Protein AF-A0AAD2VNG5-F1 (afdb_monomer_lite)

Structure (mmCIF, N/CA/C/O backbone):
data_AF-A0AAD2VNG5-F1
#
_entry.id   AF-A0AAD2VNG5-F1
#
loop_
_atom_site.group_PDB
_atom_site.id
_atom_site.type_symbol
_atom_site.label_atom_id
_atom_site.label_alt_id
_atom_site.label_comp_id
_atom_site.label_asym_id
_atom_site.label_entity_id
_atom_site.label_seq_id
_atom_site.pdbx_PDB_ins_code
_atom_site.Cartn_x
_atom_site.Cartn_y
_atom_site.Cartn_z
_atom_site.occupancy
_atom_site.B_iso_or_equiv
_atom_site.auth_seq_id
_atom_site.auth_comp_id
_atom_site.auth_asym_id
_atom_site.auth_atom_id
_atom_site.pdbx_PDB_model_num
ATOM 1 N N . GLY A 1 1 ? -13.923 -8.505 2.625 1.00 68.75 1 GLY A N 1
ATOM 2 C CA . GLY A 1 1 ? -13.808 -7.911 1.277 1.00 68.75 1 GLY A CA 1
ATOM 3 C C . GLY A 1 1 ? -12.346 -7.796 0.894 1.00 68.75 1 GLY A C 1
ATOM 4 O O . GLY A 1 1 ? -11.506 -7.884 1.780 1.00 68.75 1 GLY A O 1
ATOM 5 N N . VAL A 1 2 ? -12.042 -7.619 -0.393 1.00 83.44 2 VAL A N 1
ATOM 6 C CA . VAL A 1 2 ? -10.680 -7.330 -0.883 1.00 83.44 2 VAL A CA 1
ATOM 7 C C . VAL A 1 2 ? -10.526 -5.813 -1.016 1.00 83.44 2 VAL A C 1
ATOM 9 O O . VAL A 1 2 ? -11.447 -5.147 -1.484 1.00 83.44 2 VAL A O 1
ATOM 12 N N . LEU A 1 3 ? -9.391 -5.260 -0.582 1.00 86.00 3 LEU A N 1
ATO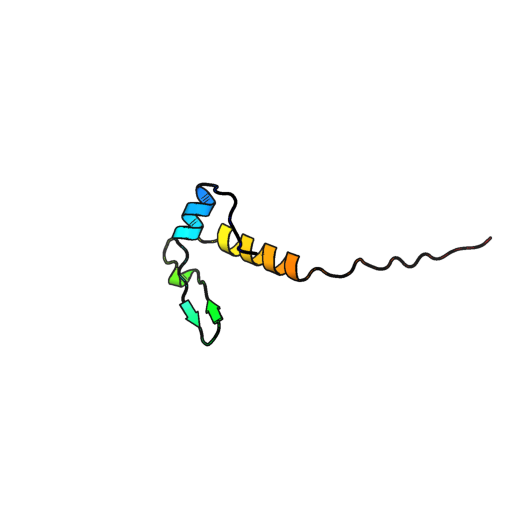M 13 C CA . LEU A 1 3 ? -9.086 -3.838 -0.750 1.00 86.00 3 LEU A CA 1
ATOM 14 C C . LEU A 1 3 ? -8.664 -3.575 -2.200 1.00 86.00 3 LEU A C 1
ATOM 16 O O . LEU A 1 3 ? -7.713 -4.182 -2.688 1.00 86.00 3 LEU A O 1
ATOM 20 N N . VAL A 1 4 ? -9.348 -2.647 -2.869 1.00 90.50 4 VAL A N 1
ATOM 21 C CA . VAL A 1 4 ? -9.018 -2.189 -4.224 1.00 90.50 4 VAL A CA 1
ATOM 22 C C . VAL A 1 4 ? -8.778 -0.686 -4.166 1.00 90.50 4 VAL A C 1
ATOM 24 O O . VAL A 1 4 ? -9.617 0.062 -3.668 1.00 90.50 4 VAL A O 1
ATOM 27 N N . HIS A 1 5 ? -7.614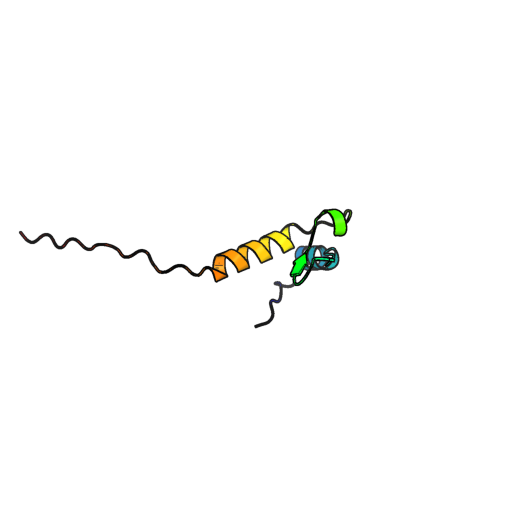 -0.230 -4.628 1.00 90.81 5 HIS A N 1
ATOM 28 C CA . HIS A 1 5 ? -7.312 1.199 -4.660 1.00 90.81 5 HIS A CA 1
ATOM 29 C C . HIS A 1 5 ? -8.077 1.902 -5.796 1.00 90.81 5 HIS A C 1
ATOM 31 O O . HIS A 1 5 ? -8.428 1.282 -6.796 1.00 90.81 5 HIS A O 1
ATOM 37 N N . GLY A 1 6 ? -8.283 3.219 -5.696 1.00 92.12 6 GLY A N 1
ATOM 38 C CA . GLY A 1 6 ? -9.106 4.005 -6.634 1.00 92.12 6 GLY A CA 1
ATOM 39 C C . GLY A 1 6 ? -8.529 4.236 -8.042 1.00 92.12 6 GLY A C 1
ATOM 40 O O . GLY A 1 6 ? -8.818 5.264 -8.646 1.00 92.12 6 GLY A O 1
ATOM 41 N N . GLY A 1 7 ? -7.653 3.356 -8.541 1.00 92.25 7 GLY A N 1
ATOM 42 C CA . GLY A 1 7 ? -7.139 3.389 -9.921 1.00 92.25 7 GLY A CA 1
ATOM 43 C C . GLY A 1 7 ? -6.271 4.591 -10.328 1.00 92.25 7 GLY A C 1
ATOM 44 O O . GLY A 1 7 ? -5.861 4.672 -11.479 1.00 92.25 7 GLY A O 1
ATOM 45 N N . GLN A 1 8 ? -5.965 5.522 -9.419 1.00 96.50 8 GLN A N 1
ATOM 46 C CA . GLN A 1 8 ? -5.182 6.717 -9.750 1.00 96.50 8 GLN A CA 1
ATOM 47 C C . GLN A 1 8 ? -3.744 6.355 -10.172 1.00 96.50 8 GLN A C 1
ATOM 49 O O . GLN A 1 8 ? -3.126 5.527 -9.494 1.00 96.50 8 GLN A O 1
ATOM 54 N N . PRO A 1 9 ? -3.163 7.000 -11.209 1.00 97.25 9 PRO A N 1
ATOM 55 C CA . PRO A 1 9 ? -1.830 6.657 -11.719 1.00 97.25 9 PRO A CA 1
ATOM 56 C C . PRO A 1 9 ? -0.733 6.673 -10.648 1.00 97.25 9 PRO A C 1
ATOM 58 O O . PRO A 1 9 ? 0.091 5.763 -10.580 1.00 97.25 9 PRO A O 1
ATOM 61 N N . LEU A 1 10 ? -0.767 7.671 -9.758 1.00 96.06 10 LEU A N 1
ATOM 62 C CA . LEU A 1 10 ? 0.159 7.771 -8.627 1.00 96.06 10 LEU A CA 1
ATOM 63 C C . LEU A 1 10 ? 0.070 6.546 -7.709 1.00 96.06 10 LEU A C 1
ATOM 65 O O . LEU A 1 10 ? 1.089 6.000 -7.294 1.00 96.06 10 LEU A O 1
ATOM 69 N N . MET A 1 11 ? -1.152 6.110 -7.401 1.00 97.00 11 MET A N 1
ATOM 70 C CA . MET A 1 11 ? -1.374 4.975 -6.515 1.00 97.00 11 MET A CA 1
ATOM 71 C C . MET A 1 11 ? -0.951 3.665 -7.181 1.00 97.00 11 MET A C 1
ATOM 73 O O . MET A 1 11 ? -0.274 2.866 -6.543 1.00 97.00 11 MET A O 1
ATOM 77 N N . ALA A 1 12 ? -1.273 3.475 -8.464 1.00 96.81 12 ALA A N 1
ATOM 78 C CA . ALA A 1 12 ? -0.834 2.310 -9.233 1.00 96.81 12 ALA A CA 1
ATOM 79 C C . ALA A 1 12 ? 0.701 2.192 -9.251 1.00 96.81 12 ALA A C 1
ATOM 81 O O . ALA A 1 12 ? 1.249 1.113 -9.023 1.00 96.81 12 ALA A O 1
ATOM 82 N N . TRP A 1 13 ? 1.401 3.315 -9.432 1.00 96.75 13 TRP A N 1
A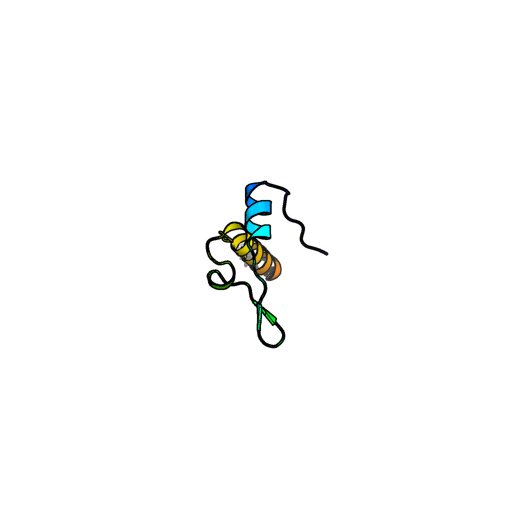TOM 83 C CA . TRP A 1 13 ? 2.859 3.353 -9.372 1.00 96.75 13 TRP A CA 1
ATOM 84 C C . TRP A 1 13 ? 3.403 3.017 -7.973 1.00 96.75 13 TRP A C 1
ATOM 86 O O . TRP A 1 13 ? 4.295 2.178 -7.842 1.00 96.75 13 TRP A O 1
ATOM 96 N N . CYS A 1 14 ? 2.849 3.612 -6.910 1.00 96.94 14 CYS A N 1
ATOM 97 C CA . CYS A 1 14 ? 3.271 3.317 -5.537 1.00 96.94 14 CYS A CA 1
ATOM 98 C C . CYS A 1 14 ? 3.010 1.861 -5.125 1.00 96.94 14 CYS A C 1
ATOM 100 O O . CYS A 1 14 ? 3.847 1.268 -4.447 1.00 96.94 14 CYS A O 1
ATOM 102 N N . VAL A 1 15 ? 1.890 1.273 -5.556 1.00 95.81 15 VAL A N 1
ATOM 103 C CA . VAL A 1 15 ? 1.577 -0.150 -5.345 1.00 95.81 15 VAL A CA 1
ATOM 104 C C . VAL A 1 15 ? 2.593 -1.037 -6.064 1.00 95.81 15 VAL A C 1
ATOM 106 O O . VAL A 1 15 ? 3.129 -1.957 -5.451 1.00 95.81 15 VAL A O 1
ATOM 109 N N . GLY A 1 16 ? 2.925 -0.732 -7.323 1.00 95.75 16 GLY A N 1
ATOM 110 C CA . GLY A 1 16 ? 3.914 -1.492 -8.098 1.00 95.75 16 GLY A CA 1
ATOM 111 C C . GLY A 1 16 ? 5.333 -1.469 -7.509 1.00 95.75 16 GLY A C 1
ATOM 112 O O . GLY A 1 16 ? 6.110 -2.401 -7.726 1.00 95.75 16 GLY A O 1
ATOM 113 N N . ASN A 1 17 ? 5.664 -0.439 -6.728 1.00 97.31 17 ASN A N 1
ATOM 114 C CA . ASN A 1 17 ? 6.947 -0.328 -6.031 1.00 97.31 17 ASN A CA 1
ATOM 115 C C . ASN A 1 17 ? 7.027 -1.153 -4.737 1.00 97.31 17 ASN A C 1
ATOM 117 O O . ASN A 1 17 ? 8.133 -1.383 -4.242 1.00 97.31 17 ASN A O 1
ATOM 121 N N . ALA A 1 18 ? 5.894 -1.550 -4.155 1.00 96.56 18 ALA A N 1
ATOM 122 C CA . ALA A 1 18 ? 5.872 -2.181 -2.843 1.00 96.56 18 ALA A CA 1
ATOM 123 C C . ALA A 1 18 ? 6.496 -3.581 -2.883 1.00 96.56 18 ALA A C 1
ATOM 125 O O . ALA A 1 18 ? 6.158 -4.418 -3.725 1.00 96.56 18 ALA A O 1
ATOM 126 N N . ARG A 1 19 ? 7.409 -3.844 -1.945 1.00 96.19 19 ARG A N 1
ATOM 127 C CA . ARG A 1 19 ? 8.016 -5.164 -1.752 1.00 96.19 19 ARG A CA 1
ATOM 128 C C . ARG A 1 19 ? 7.560 -5.756 -0.429 1.00 96.19 19 ARG A C 1
ATOM 130 O O . ARG A 1 19 ? 7.642 -5.105 0.609 1.00 96.19 19 ARG A O 1
ATOM 137 N N . VAL A 1 20 ? 7.051 -6.979 -0.516 1.00 94.88 20 VAL A N 1
ATOM 138 C CA . VAL A 1 20 ? 6.555 -7.772 0.606 1.00 94.88 20 VAL A CA 1
ATOM 139 C C . VAL A 1 20 ? 7.675 -8.679 1.085 1.00 94.88 20 VAL A C 1
ATOM 141 O O . VAL A 1 20 ? 8.205 -9.479 0.317 1.00 94.88 20 VAL A O 1
ATOM 144 N N . GLU A 1 21 ? 8.005 -8.560 2.360 1.00 95.69 21 GLU A N 1
ATOM 145 C CA . GLU A 1 21 ? 8.957 -9.413 3.051 1.00 95.69 21 GLU A CA 1
ATOM 146 C C . GLU A 1 21 ? 8.200 -10.252 4.085 1.00 95.69 21 GLU A C 1
ATOM 148 O O . GLU A 1 21 ? 7.496 -9.692 4.932 1.00 95.69 21 GLU A O 1
ATOM 153 N N . PRO A 1 22 ? 8.310 -11.587 4.060 1.00 94.88 22 PRO A N 1
ATOM 154 C CA . PRO A 1 22 ? 7.802 -12.399 5.153 1.00 94.88 22 PRO A CA 1
ATOM 155 C C . PRO A 1 22 ? 8.636 -12.128 6.412 1.00 94.88 22 PRO A C 1
ATOM 157 O O . PRO A 1 22 ? 9.865 -12.194 6.390 1.00 94.88 22 PRO A O 1
ATOM 160 N N . LYS A 1 23 ? 7.972 -11.832 7.529 1.00 95.06 23 LYS A N 1
ATOM 161 C CA . LYS A 1 23 ? 8.603 -11.646 8.839 1.00 95.06 23 LYS A CA 1
ATOM 162 C C . LYS A 1 23 ? 7.850 -12.466 9.882 1.00 95.06 23 LYS A C 1
ATOM 164 O O . LYS A 1 23 ? 6.835 -12.031 10.427 1.00 95.06 23 LYS A O 1
ATOM 169 N N . GLY A 1 24 ? 8.356 -13.670 10.150 1.00 93.00 24 GLY A N 1
ATOM 170 C CA . GLY A 1 24 ? 7.654 -14.664 10.965 1.00 93.00 24 GLY A CA 1
ATOM 171 C C . GLY A 1 24 ? 6.332 -15.059 10.304 1.00 93.00 24 GLY A C 1
ATOM 172 O O . GLY A 1 24 ? 6.317 -15.423 9.133 1.00 93.00 24 GLY A O 1
ATOM 173 N N . ASN A 1 25 ? 5.226 -14.919 11.039 1.00 94.19 25 ASN A N 1
ATOM 174 C CA . ASN A 1 25 ? 3.874 -15.207 10.541 1.00 94.19 25 ASN A CA 1
ATOM 175 C C . ASN A 1 25 ? 3.191 -13.996 9.879 1.00 94.19 25 ASN A C 1
ATOM 177 O O . ASN A 1 25 ? 2.021 -14.078 9.511 1.00 94.19 25 ASN A O 1
ATOM 181 N N . ALA A 1 26 ? 3.886 -12.861 9.772 1.00 91.75 26 ALA A N 1
ATOM 182 C CA . ALA A 1 26 ? 3.348 -11.630 9.211 1.00 91.75 26 ALA A CA 1
ATOM 183 C C . ALA A 1 26 ? 4.027 -11.266 7.887 1.00 91.75 26 ALA A C 1
ATOM 185 O O . ALA A 1 26 ? 5.145 -11.686 7.586 1.00 91.75 26 ALA A O 1
ATOM 186 N N . ILE A 1 27 ? 3.346 -10.423 7.118 1.00 93.94 27 ILE A N 1
ATOM 187 C CA . ILE A 1 27 ? 3.904 -9.736 5.957 1.00 93.94 27 ILE A CA 1
ATOM 188 C C . ILE A 1 27 ? 4.346 -8.344 6.399 1.00 93.94 27 ILE A C 1
ATOM 190 O O . ILE A 1 27 ? 3.582 -7.613 7.028 1.00 93.94 27 ILE A O 1
ATOM 194 N N . LEU A 1 28 ? 5.571 -7.972 6.046 1.00 94.75 28 LEU A N 1
ATOM 195 C CA . LEU A 1 28 ? 6.123 -6.649 6.274 1.00 94.75 28 LEU A CA 1
ATOM 196 C C . LEU A 1 28 ? 6.386 -5.955 4.936 1.00 94.75 28 LEU A C 1
ATOM 198 O O . LEU A 1 28 ? 6.892 -6.558 3.997 1.00 94.75 28 LEU A O 1
ATOM 202 N N . ILE A 1 29 ? 6.065 -4.666 4.862 1.00 95.38 29 ILE A N 1
ATOM 203 C CA . ILE A 1 29 ? 6.443 -3.798 3.746 1.00 95.38 29 ILE A CA 1
ATOM 204 C C . ILE A 1 29 ? 7.302 -2.682 4.327 1.00 95.38 29 ILE A C 1
ATOM 206 O O . ILE A 1 29 ? 6.847 -1.926 5.187 1.00 95.38 29 ILE A O 1
ATOM 210 N N . THR A 1 30 ? 8.552 -2.582 3.875 1.00 95.69 30 THR A N 1
ATOM 211 C CA . THR A 1 30 ? 9.487 -1.552 4.339 1.00 95.69 30 THR A CA 1
ATOM 212 C C . THR A 1 30 ? 9.936 -0.638 3.208 1.00 95.69 30 THR A C 1
ATOM 214 O O . THR A 1 30 ? 9.997 -1.015 2.031 1.00 95.69 30 THR A O 1
ATOM 217 N N . LYS A 1 31 ? 10.314 0.592 3.578 1.00 93.19 31 LYS A N 1
ATOM 218 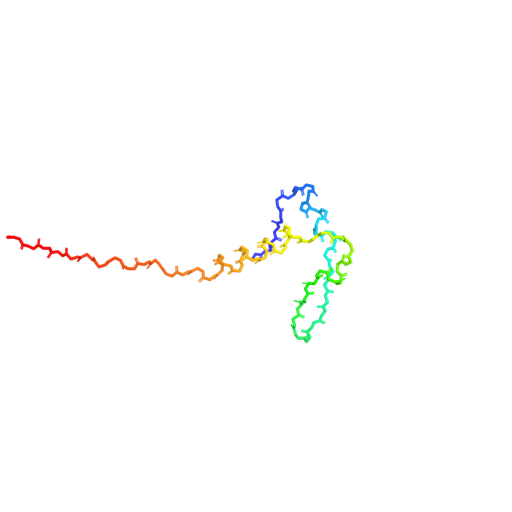C CA . LYS A 1 31 ? 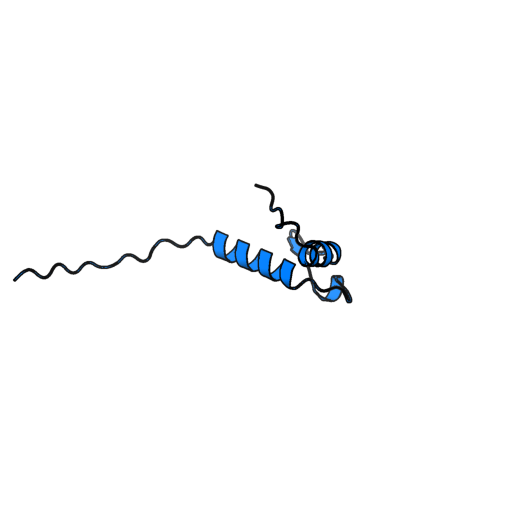10.922 1.541 2.641 1.00 93.19 31 LYS A CA 1
ATOM 219 C C . LYS A 1 31 ? 12.251 1.023 2.086 1.00 93.19 31 LYS A C 1
ATOM 221 O O . LYS A 1 31 ? 12.551 1.315 0.928 1.00 93.19 31 LYS A O 1
ATOM 226 N N . GLN A 1 32 ? 13.003 0.274 2.898 1.00 94.44 32 GLN A N 1
ATOM 227 C CA . GLN A 1 32 ? 14.294 -0.300 2.516 1.00 94.44 32 GLN A CA 1
ATOM 228 C C . GLN A 1 32 ? 14.126 -1.387 1.456 1.00 9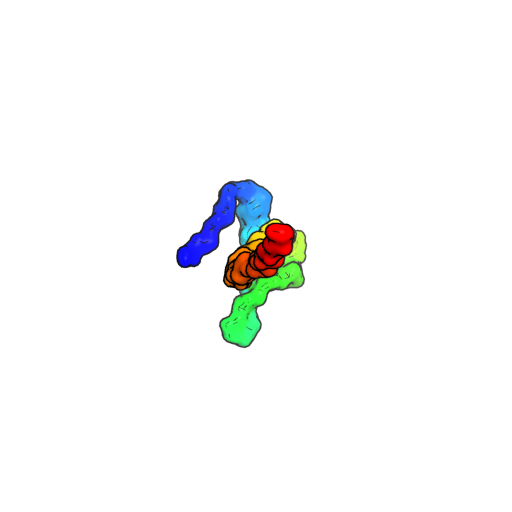4.44 32 GLN A C 1
ATOM 230 O O . GLN A 1 32 ? 14.741 -1.294 0.397 1.00 94.44 32 GLN A O 1
ATOM 235 N N . ALA A 1 33 ? 13.210 -2.334 1.668 1.00 95.38 33 ALA A N 1
ATOM 236 C CA . ALA A 1 33 ? 12.915 -3.373 0.683 1.00 95.38 33 ALA A CA 1
ATOM 237 C C . ALA A 1 33 ? 12.359 -2.806 -0.629 1.00 95.38 33 ALA A C 1
ATOM 239 O O . ALA A 1 33 ? 12.664 -3.297 -1.712 1.00 95.38 33 ALA A O 1
ATOM 240 N N . SER A 1 34 ? 11.588 -1.718 -0.549 1.00 96.38 34 SER A N 1
ATOM 241 C CA . SER A 1 34 ? 11.034 -1.028 -1.724 1.00 96.38 34 SER A CA 1
ATOM 242 C C . SER A 1 34 ? 12.069 -0.157 -2.471 1.00 96.38 34 SER A C 1
ATOM 244 O O . SER A 1 34 ? 11.748 0.498 -3.467 1.00 96.38 34 SER A O 1
ATOM 246 N N . GLY A 1 35 ? 13.326 -0.124 -2.011 1.00 94.94 35 GLY A N 1
ATOM 247 C CA . GLY A 1 35 ? 14.453 0.507 -2.698 1.00 94.94 35 GLY A CA 1
ATOM 248 C C . GLY A 1 35 ? 14.293 2.017 -2.881 1.00 94.94 35 GLY A C 1
ATOM 249 O O . GLY A 1 35 ? 14.115 2.761 -1.920 1.00 94.94 35 GLY A O 1
ATOM 250 N N . ARG A 1 36 ? 14.370 2.506 -4.124 1.00 94.94 36 ARG A N 1
ATOM 251 C CA . ARG A 1 36 ? 14.180 3.934 -4.457 1.00 94.94 36 ARG A CA 1
ATOM 252 C C . ARG A 1 36 ? 12.730 4.312 -4.772 1.00 94.94 36 ARG A C 1
ATOM 254 O O . ARG A 1 36 ? 12.415 5.499 -4.791 1.00 94.94 36 ARG A O 1
ATOM 261 N N . GLY A 1 37 ? 11.852 3.332 -4.985 1.00 94.19 37 GLY A N 1
ATOM 262 C CA . GLY A 1 37 ? 10.432 3.576 -5.234 1.00 94.19 37 GLY A CA 1
ATOM 263 C C . GLY A 1 37 ? 9.750 4.199 -4.015 1.00 94.19 37 GLY A C 1
ATOM 264 O O . GLY A 1 37 ? 10.124 3.911 -2.868 1.00 94.19 37 GLY A O 1
ATOM 265 N N . LYS A 1 38 ? 8.758 5.067 -4.251 1.00 95.94 38 LYS A N 1
ATOM 266 C CA . LYS A 1 38 ? 7.927 5.607 -3.166 1.00 95.94 38 LYS A CA 1
ATOM 267 C C . LYS A 1 38 ? 6.754 4.678 -2.901 1.00 95.94 38 LYS A C 1
ATOM 269 O O . LYS A 1 38 ? 6.167 4.136 -3.838 1.00 95.94 38 LYS A O 1
ATOM 274 N N . ILE A 1 39 ? 6.408 4.568 -1.625 1.00 97.38 39 ILE A N 1
ATOM 275 C CA . ILE A 1 39 ? 5.305 3.746 -1.112 1.00 97.38 39 ILE A CA 1
ATOM 276 C C . ILE A 1 39 ? 4.386 4.549 -0.183 1.00 97.38 39 ILE A C 1
ATOM 278 O O . ILE A 1 39 ? 3.471 3.989 0.405 1.00 97.38 39 ILE A O 1
ATOM 282 N N . ASP A 1 40 ? 4.608 5.856 -0.030 1.00 96.50 40 ASP A N 1
ATOM 283 C CA . ASP A 1 40 ? 3.956 6.662 1.008 1.00 96.50 40 ASP A CA 1
ATOM 284 C C . ASP A 1 40 ? 2.423 6.691 0.881 1.00 96.50 40 ASP A C 1
ATOM 286 O O . ASP A 1 40 ? 1.757 6.421 1.880 1.00 96.50 40 ASP A O 1
ATOM 290 N N . PRO A 1 41 ? 1.825 6.902 -0.313 1.00 95.75 41 PRO A N 1
ATOM 291 C CA . PRO A 1 41 ? 0.371 6.821 -0.475 1.00 95.75 41 PRO A CA 1
ATOM 292 C C . PRO A 1 41 ? -0.203 5.435 -0.147 1.00 95.75 41 PRO A C 1
ATOM 294 O O . PRO A 1 41 ? -1.303 5.335 0.392 1.00 95.75 41 PRO A O 1
ATOM 297 N N . LEU A 1 42 ? 0.553 4.364 -0.422 1.00 96.00 42 LEU A N 1
ATOM 298 C CA . LEU A 1 42 ? 0.159 3.001 -0.065 1.00 96.00 42 LEU A CA 1
ATOM 299 C C . LEU A 1 42 ? 0.174 2.797 1.453 1.00 96.00 42 LEU A C 1
ATOM 301 O O . LEU A 1 42 ? -0.800 2.301 2.017 1.00 96.00 42 LEU A O 1
ATOM 305 N N . MET A 1 43 ? 1.248 3.219 2.121 1.00 96.25 43 MET A N 1
ATOM 306 C CA . MET A 1 43 ? 1.360 3.119 3.578 1.00 96.25 43 MET A CA 1
ATOM 307 C C . MET A 1 43 ? 0.302 3.977 4.281 1.00 96.25 43 MET A C 1
ATOM 309 O O . MET A 1 43 ? -0.299 3.536 5.258 1.00 96.25 43 MET A O 1
ATOM 313 N N . ALA A 1 44 ? 0.014 5.171 3.754 1.00 95.94 44 ALA A N 1
ATOM 314 C CA . ALA A 1 44 ? -1.052 6.031 4.255 1.00 95.94 44 ALA A CA 1
ATOM 315 C C . ALA A 1 44 ? -2.430 5.357 4.154 1.00 95.94 44 ALA A C 1
ATOM 317 O O . ALA A 1 44 ? -3.205 5.415 5.108 1.00 95.94 44 ALA A O 1
ATOM 318 N N . LEU A 1 45 ? -2.716 4.664 3.044 1.00 94.69 45 LEU A N 1
ATOM 319 C CA . LEU A 1 45 ? -3.952 3.896 2.888 1.00 94.69 45 LEU A CA 1
ATOM 320 C C . LEU A 1 45 ? -4.065 2.778 3.933 1.00 94.69 45 LEU A C 1
ATOM 322 O O . LEU A 1 45 ? -5.113 2.641 4.562 1.00 94.69 45 LEU A O 1
ATOM 326 N N . PHE A 1 46 ? -3.003 2.001 4.156 1.00 94.44 46 PHE A N 1
ATOM 327 C CA . PHE A 1 46 ? -3.019 0.945 5.176 1.00 94.44 46 PHE A CA 1
ATOM 328 C C . PHE A 1 46 ? -3.225 1.502 6.588 1.00 94.44 46 PHE A C 1
ATOM 330 O O . PHE A 1 46 ? -3.994 0.932 7.367 1.00 94.44 46 PHE A O 1
ATOM 337 N N . ASN A 1 47 ? -2.621 2.650 6.898 1.00 94.81 47 ASN A N 1
ATOM 338 C CA . ASN A 1 47 ? -2.843 3.342 8.166 1.00 94.81 47 ASN A CA 1
ATOM 339 C C . ASN A 1 47 ? -4.299 3.802 8.308 1.00 94.81 47 ASN A C 1
ATOM 341 O O . ASN A 1 47 ? -4.912 3.577 9.350 1.00 94.81 47 ASN A O 1
ATOM 345 N N . ALA A 1 48 ? -4.878 4.393 7.258 1.00 93.38 48 ALA A N 1
ATOM 346 C CA . ALA A 1 48 ? -6.275 4.818 7.260 1.00 93.38 48 ALA A CA 1
ATOM 347 C C . ALA A 1 48 ? -7.226 3.634 7.488 1.00 93.38 48 ALA A C 1
ATOM 349 O O . ALA A 1 48 ? -8.102 3.710 8.346 1.00 93.38 48 ALA A O 1
ATOM 350 N N . VAL A 1 49 ? -7.011 2.513 6.792 1.00 92.38 49 VAL A N 1
ATOM 351 C CA . VAL A 1 49 ? -7.799 1.284 6.982 1.00 92.38 49 VAL A CA 1
ATOM 352 C C . VAL A 1 49 ? -7.659 0.755 8.404 1.00 92.38 49 VAL A C 1
ATOM 354 O O . VAL A 1 49 ? -8.659 0.371 9.008 1.00 92.38 49 VAL A O 1
ATOM 357 N N . SER A 1 50 ? -6.448 0.775 8.963 1.00 92.38 50 SER A N 1
ATOM 358 C CA . SER A 1 50 ? -6.202 0.343 10.343 1.00 92.38 50 SER A CA 1
ATOM 359 C C . SER A 1 50 ? -6.995 1.192 11.336 1.00 92.38 50 SER A C 1
ATOM 361 O O . SER A 1 50 ? -7.685 0.642 12.188 1.00 92.38 50 SER A O 1
ATOM 363 N N . LEU A 1 51 ? -6.980 2.520 11.178 1.00 93.31 51 LEU A N 1
ATOM 364 C CA . LEU A 1 51 ? -7.749 3.443 12.018 1.00 93.31 51 LEU A CA 1
ATOM 365 C C . LEU A 1 51 ? -9.263 3.269 11.854 1.00 93.31 51 LEU A C 1
ATOM 367 O O . LEU A 1 51 ? -9.981 3.234 12.850 1.00 93.31 51 LEU A O 1
ATOM 371 N N . MET A 1 52 ? -9.754 3.117 10.622 1.00 92.12 52 MET A N 1
ATOM 372 C CA . MET A 1 52 ? -11.173 2.848 10.361 1.00 92.12 52 MET A CA 1
ATOM 373 C C . MET A 1 52 ? -11.621 1.518 10.976 1.00 92.12 52 MET A C 1
ATOM 375 O O . MET A 1 52 ? -12.745 1.414 11.458 1.00 92.12 52 MET A O 1
ATOM 379 N N . SER A 1 53 ? -10.736 0.518 10.997 1.00 92.06 53 SER A N 1
ATOM 380 C CA . SER A 1 53 ? -11.026 -0.808 11.551 1.00 92.06 53 SER A CA 1
ATOM 381 C C . SER A 1 53 ? -11.139 -0.811 13.074 1.00 92.06 53 SER A C 1
ATOM 383 O O . SER A 1 53 ? -11.804 -1.687 13.618 1.00 92.06 53 SER A O 1
ATOM 385 N N . LEU A 1 54 ? -10.535 0.163 13.768 1.00 93.44 54 LEU A N 1
ATOM 386 C CA . LEU A 1 54 ? -10.700 0.308 15.219 1.00 93.44 54 LEU A CA 1
ATOM 387 C C . LEU A 1 54 ? -12.142 0.652 15.608 1.00 93.44 54 LEU A C 1
ATOM 389 O O . LEU A 1 54 ? -12.528 0.356 16.733 1.00 93.44 54 LEU A O 1
ATOM 393 N N . ASN A 1 55 ? -12.897 1.283 14.696 1.00 90.69 55 ASN A N 1
ATOM 394 C CA . ASN A 1 55 ? -14.326 1.594 14.799 1.00 90.69 55 ASN A CA 1
ATOM 395 C C . ASN A 1 55 ? -14.828 1.823 16.246 1.00 90.69 55 ASN A C 1
ATOM 397 O O . ASN A 1 55 ? -15.617 1.022 16.756 1.00 90.69 55 ASN A O 1
ATOM 401 N N . PRO A 1 56 ? -14.341 2.868 16.943 1.00 89.06 56 PRO A N 1
ATOM 402 C CA . PRO A 1 56 ? -14.669 3.074 18.347 1.00 89.06 56 PRO A CA 1
ATOM 403 C C . PRO A 1 56 ? -16.150 3.412 18.538 1.00 89.06 56 PRO A C 1
ATOM 405 O O . PRO A 1 56 ? -16.778 4.040 17.682 1.00 89.06 56 PRO A O 1
ATOM 408 N N . GLU A 1 57 ? -16.694 3.054 19.702 1.00 88.50 57 GLU A N 1
ATOM 409 C CA . GLU A 1 57 ? -18.063 3.421 20.058 1.00 88.50 57 GLU A CA 1
ATOM 410 C C . GLU A 1 57 ? -18.245 4.951 20.112 1.00 88.50 57 GLU A C 1
ATOM 412 O O . GLU A 1 57 ? -17.330 5.680 20.522 1.00 88.50 57 GLU A O 1
ATOM 417 N N . PRO A 1 58 ? -19.434 5.468 19.743 1.00 86.38 58 PRO A N 1
ATOM 418 C CA . PRO A 1 58 ? -19.745 6.880 19.901 1.00 86.38 58 PRO A CA 1
ATOM 419 C C . PRO A 1 58 ? -19.558 7.328 21.353 1.00 86.38 58 PRO A C 1
ATOM 421 O O . PRO A 1 58 ? -19.962 6.639 22.292 1.00 86.38 58 PRO A O 1
ATOM 424 N N . LYS A 1 59 ? -19.005 8.528 21.557 1.00 84.38 59 LYS A N 1
ATOM 425 C CA . LYS A 1 59 ? -18.922 9.116 22.900 1.00 84.38 59 LYS A CA 1
ATOM 426 C C . LYS A 1 59 ? -20.333 9.274 23.475 1.00 84.38 59 LYS A C 1
ATOM 428 O O . LYS A 1 59 ? -21.143 10.019 22.922 1.00 84.38 59 LYS A O 1
ATOM 433 N N . LYS A 1 60 ? -20.618 8.613 24.602 1.00 81.31 60 LYS A N 1
ATOM 434 C CA . LYS A 1 60 ? -21.868 8.811 25.348 1.00 81.31 60 LYS A CA 1
ATOM 435 C C . LYS A 1 60 ? -21.905 10.254 25.859 1.00 81.31 60 LYS A C 1
ATOM 437 O O . LYS A 1 60 ? -21.038 10.656 26.631 1.00 81.31 60 LYS A O 1
ATOM 442 N N . LYS A 1 61 ? -22.884 11.046 25.414 1.00 78.25 61 LYS A N 1
ATOM 443 C CA . LYS A 1 61 ? -23.172 12.351 26.024 1.00 78.25 61 LYS A CA 1
ATOM 444 C C . LYS A 1 61 ? -23.965 12.107 27.305 1.00 78.25 61 LYS A C 1
ATOM 446 O O . LYS A 1 61 ? -25.031 11.500 27.242 1.00 78.25 61 LYS A O 1
ATOM 451 N N . ALA A 1 62 ? -23.458 12.577 28.442 1.00 75.50 62 ALA A N 1
ATOM 452 C CA . ALA A 1 62 ? -24.265 12.699 29.648 1.00 75.50 62 ALA A CA 1
ATOM 453 C C . ALA A 1 62 ? -25.245 13.856 29.424 1.00 75.50 62 ALA A C 1
ATOM 455 O O . ALA A 1 62 ? -24.836 15.010 29.305 1.00 75.50 62 ALA A O 1
ATOM 456 N N . TYR A 1 63 ? -26.523 13.538 29.254 1.00 76.44 63 TYR A N 1
ATOM 457 C CA . TYR A 1 63 ? -27.584 14.534 29.252 1.00 76.44 63 TYR A CA 1
ATOM 458 C C . TYR A 1 63 ? -27.954 14.803 30.711 1.00 76.44 63 TYR A C 1
ATOM 460 O O . TYR A 1 63 ? -28.616 13.990 31.350 1.00 76.44 63 TYR A O 1
ATOM 468 N N . GLU A 1 64 ? -27.485 15.921 31.261 1.00 75.69 64 GLU A N 1
ATOM 469 C CA . GLU A 1 64 ? -27.972 16.385 32.558 1.00 75.69 64 GLU A CA 1
ATOM 470 C C . GLU A 1 64 ? -29.308 17.091 32.344 1.00 75.69 64 GLU A C 1
ATOM 472 O O . GLU A 1 64 ? -29.394 18.116 31.666 1.00 75.69 64 GLU A O 1
ATOM 477 N N . VAL A 1 65 ? -30.374 16.490 32.870 1.00 76.06 65 VAL A N 1
ATOM 478 C CA . VAL A 1 65 ? -31.715 17.069 32.830 1.00 76.06 65 VAL A CA 1
ATOM 479 C C . VAL A 1 65 ? -31.858 17.947 34.069 1.00 76.06 65 VAL A C 1
ATOM 481 O O . VAL A 1 65 ? -32.095 17.446 35.165 1.00 76.06 65 VAL A O 1
ATOM 484 N N . PHE A 1 66 ? -31.664 19.256 33.907 1.00 72.75 66 PHE A N 1
ATOM 485 C CA . PHE A 1 66 ? -31.969 20.232 34.952 1.00 72.75 66 PHE A CA 1
ATOM 486 C C . PHE A 1 66 ? -33.474 20.505 34.947 1.00 72.75 66 PHE A C 1
ATOM 488 O O . PHE A 1 66 ? -34.001 21.092 34.003 1.00 72.75 66 PHE A O 1
ATOM 495 N N . PHE A 1 67 ? -34.163 20.059 35.994 1.00 73.56 67 PHE A N 1
ATOM 496 C CA . PHE A 1 67 ? -35.530 20.483 36.285 1.00 73.56 67 PHE A CA 1
ATOM 497 C C . PHE A 1 67 ? -35.475 21.787 37.090 1.00 73.56 67 PHE A C 1
ATOM 499 O O . PHE A 1 67 ? -34.686 21.882 38.033 1.00 73.56 67 PHE A O 1
ATOM 506 N N . ILE A 1 68 ? -36.285 22.775 36.695 1.00 72.56 68 ILE A N 1
ATOM 507 C CA . ILE A 1 68 ? -36.552 24.000 37.463 1.00 72.56 68 ILE A CA 1
ATOM 508 C C . ILE A 1 68 ? -37.927 23.920 38.115 1.00 72.56 68 ILE A C 1
ATOM 510 O O . ILE A 1 68 ? -38.816 23.281 37.504 1.00 72.56 68 ILE A O 1
#

pLDDT: mean 91.08, std 7.36, range [68.75, 97.38]

Organism: NCBI:txid1055535

Secondary structure (DSSP, 8-state):
--------HHHHHHHHH--EEEETTEEEE-TTTTTTS--HHHHHHHHHHHHHHT-PPPPPP-------

Sequence (68 aa):
GVLVHGGQPLMAWCVGNARVEPKGNAILITKQASGRGKIDPLMALFNAVSLMSLNPEPKKKAYEVFFI

Foldseek 3Di:
DDDDDPPDPLQVQLVVLWDWDDDPPDTDTDPVRSPPGHNVVVVVVVVVVVVVVVVDDPDDDDDDDDDD

Radius of gyration: 19.74 Å; chains: 1; bounding box: 51×39×49 Å

InterPro domains:
  IPR005021 Terminase large subunit-like [PTHR41287] (3-58)